Protein AF-A0A1G6S337-F1 (afdb_monomer_lite)

Organism: NCBI:txid1890302

Sequence (57 aa):
MGTAKQNRVKGVGEQLLQCSLHSMKQEGYEYAIIGQAGPVEFYERCCNARLIPIMDY

Structure (mmCIF, N/CA/C/O backbone):
data_AF-A0A1G6S337-F1
#
_entry.id   AF-A0A1G6S337-F1
#
loop_
_atom_site.group_PDB
_atom_site.id
_atom_site.type_symbol
_atom_site.label_atom_id
_atom_site.label_alt_id
_atom_site.label_comp_id
_atom_site.label_asym_id
_atom_site.label_entity_id
_atom_site.label_seq_id
_atom_site.pdbx_PDB_ins_code
_atom_site.Cartn_x
_atom_site.Cartn_y
_atom_site.Cartn_z
_atom_site.occupancy
_atom_site.B_iso_or_equiv
_atom_site.auth_seq_id
_atom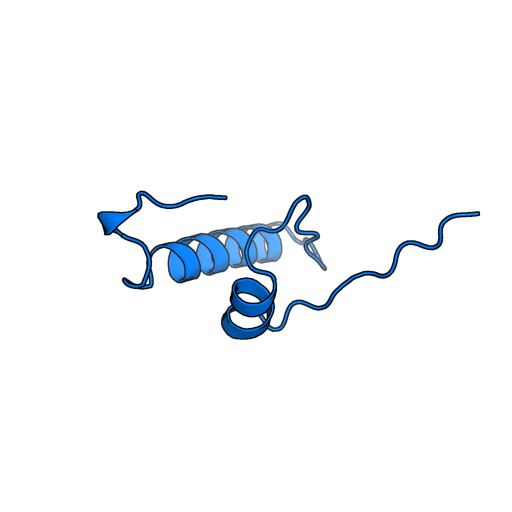_site.auth_comp_id
_atom_site.auth_asym_id
_atom_site.auth_atom_id
_atom_site.pdbx_PDB_model_num
ATOM 1 N N . MET A 1 1 ? -5.956 8.763 -0.502 1.00 68.88 1 MET A N 1
ATOM 2 C CA . MET A 1 1 ? -6.774 8.027 0.494 1.00 68.88 1 MET A CA 1
ATOM 3 C C . MET A 1 1 ? -6.731 8.777 1.819 1.00 68.88 1 MET A C 1
ATOM 5 O O . MET A 1 1 ? -5.675 9.302 2.152 1.00 68.88 1 MET A O 1
ATOM 9 N N . GLY A 1 2 ? -7.833 8.868 2.566 1.00 81.69 2 GLY A N 1
ATOM 10 C CA . GLY A 1 2 ? -7.840 9.575 3.848 1.00 81.69 2 GLY A CA 1
ATOM 11 C C . GLY A 1 2 ? -8.937 9.077 4.779 1.00 81.69 2 GLY A C 1
ATOM 12 O O . GLY A 1 2 ? -10.022 8.724 4.331 1.00 81.69 2 GLY A O 1
ATOM 13 N N . THR A 1 3 ? -8.652 9.056 6.078 1.00 84.94 3 THR A N 1
ATOM 14 C CA . THR A 1 3 ? -9.640 8.767 7.122 1.00 84.94 3 THR A CA 1
ATOM 15 C C . THR A 1 3 ? -9.967 10.037 7.901 1.00 84.94 3 THR A C 1
ATOM 17 O O . THR A 1 3 ? -9.117 10.923 8.070 1.00 84.94 3 THR A O 1
ATOM 20 N N . ALA A 1 4 ? -11.187 10.108 8.439 1.00 86.81 4 ALA A N 1
ATOM 21 C CA . ALA A 1 4 ? -11.545 11.127 9.420 1.00 86.81 4 ALA A CA 1
ATOM 22 C C . ALA A 1 4 ? -10.530 11.130 10.578 1.00 86.81 4 ALA A C 1
ATOM 24 O O . ALA A 1 4 ? -10.047 10.068 10.983 1.00 86.81 4 ALA A O 1
ATOM 25 N N . LYS A 1 5 ? -10.206 12.312 11.125 1.00 80.06 5 LYS A N 1
ATOM 26 C CA . LYS A 1 5 ? -9.171 12.464 12.169 1.00 80.06 5 LYS A CA 1
ATOM 27 C C . LYS A 1 5 ? -9.411 11.536 13.366 1.00 80.06 5 LYS A C 1
ATOM 29 O O . LYS A 1 5 ? -8.482 10.875 13.806 1.00 80.06 5 LYS A O 1
ATOM 34 N N . GLN A 1 6 ? -10.663 11.409 13.800 1.00 81.00 6 GLN A N 1
ATOM 35 C CA . GLN A 1 6 ? -11.105 10.531 14.896 1.00 81.00 6 GLN A CA 1
ATOM 36 C C . GLN A 1 6 ? -10.945 9.019 14.642 1.00 81.00 6 GLN A C 1
ATOM 38 O O . GLN A 1 6 ? -11.070 8.219 15.570 1.00 81.00 6 GLN A O 1
ATOM 43 N N . ASN A 1 7 ? -10.686 8.626 13.393 1.00 79.44 7 ASN 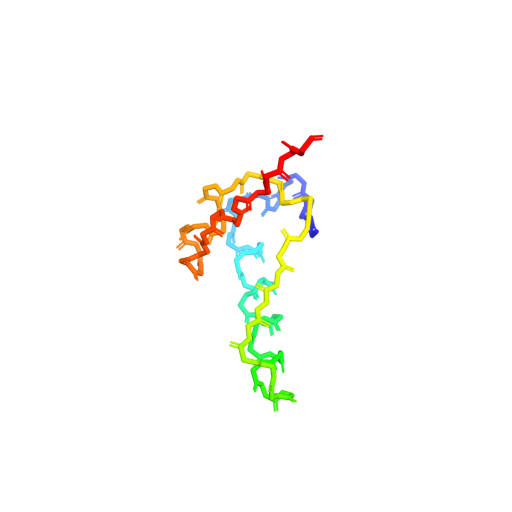A N 1
ATOM 44 C CA . ASN A 1 7 ? -10.486 7.237 12.977 1.00 79.44 7 ASN A CA 1
ATOM 45 C C . ASN A 1 7 ? -9.039 6.951 12.562 1.00 79.44 7 ASN A C 1
ATOM 47 O O . ASN A 1 7 ? -8.713 5.816 12.210 1.00 79.44 7 ASN A O 1
ATOM 51 N N . ARG A 1 8 ? -8.156 7.957 12.612 1.00 76.25 8 ARG A N 1
ATOM 52 C CA . ARG A 1 8 ? -6.713 7.719 12.516 1.00 76.25 8 ARG A CA 1
ATOM 53 C C . ARG A 1 8 ? -6.308 6.846 13.709 1.00 76.25 8 ARG A C 1
ATOM 55 O O . ARG A 1 8 ? -6.853 7.006 14.796 1.00 76.25 8 ARG A O 1
ATOM 62 N N . VAL A 1 9 ? -5.383 5.909 13.497 1.00 74.62 9 VAL A N 1
ATOM 63 C CA . VAL A 1 9 ? -4.874 4.960 14.515 1.00 74.62 9 VAL A CA 1
ATOM 64 C C . VAL A 1 9 ? -5.828 3.806 14.886 1.00 74.62 9 VAL A C 1
ATOM 66 O O . VAL A 1 9 ? -5.406 2.853 15.524 1.00 74.62 9 VAL A O 1
ATOM 69 N N . LYS A 1 10 ? -7.080 3.783 14.407 1.00 80.44 10 LYS A N 1
ATOM 70 C CA . LYS A 1 10 ? -8.014 2.657 14.646 1.00 80.44 10 LYS A CA 1
ATOM 71 C C . LYS A 1 10 ? -7.894 1.502 13.637 1.00 80.44 10 LYS A C 1
ATOM 73 O O . LYS A 1 10 ? -8.834 0.734 13.480 1.00 80.44 10 LYS A O 1
ATOM 78 N N . GLY A 1 11 ? -6.812 1.437 12.860 1.00 85.50 11 GLY A N 1
ATOM 79 C CA . GLY A 1 11 ? -6.631 0.430 11.799 1.00 85.50 11 GLY A CA 1
ATOM 80 C C . GLY A 1 11 ? -7.545 0.586 10.571 1.00 85.50 11 GLY A C 1
ATOM 81 O O . GLY A 1 11 ? -7.367 -0.115 9.584 1.00 85.50 11 GLY A O 1
ATOM 82 N N . VAL A 1 12 ? -8.485 1.540 10.568 1.00 91.19 12 VAL A N 1
ATOM 83 C CA . VAL A 1 12 ? -9.435 1.738 9.453 1.00 91.19 12 VAL A CA 1
ATOM 84 C C . VAL A 1 12 ? -8.717 2.013 8.130 1.00 91.19 12 VAL A C 1
ATOM 86 O O . VAL A 1 12 ? -9.084 1.460 7.100 1.00 91.19 12 VAL A O 1
ATOM 89 N N . GLY A 1 13 ? -7.675 2.850 8.148 1.00 91.31 13 GLY A N 1
ATOM 90 C CA . GLY A 1 13 ? -6.900 3.146 6.940 1.00 91.31 13 GLY A CA 1
ATOM 91 C C . GLY A 1 13 ? -6.188 1.915 6.379 1.00 91.31 13 GLY A C 1
ATOM 92 O O . GLY A 1 13 ? -6.120 1.750 5.167 1.00 91.31 13 GLY A O 1
ATOM 93 N N . GLU A 1 14 ? -5.693 1.041 7.255 1.00 92.81 14 GLU A N 1
ATOM 94 C CA . GLU A 1 14 ? -5.011 -0.193 6.866 1.00 92.81 14 GLU A CA 1
ATOM 95 C C . GLU A 1 14 ? -5.986 -1.191 6.241 1.00 92.81 14 GLU A C 1
ATOM 97 O O . GLU A 1 14 ? -5.705 -1.716 5.168 1.00 92.81 14 GLU A O 1
ATOM 102 N N . GLN A 1 15 ? -7.164 -1.388 6.843 1.00 94.00 15 GLN A N 1
ATOM 103 C CA . GLN A 1 15 ? -8.191 -2.264 6.270 1.00 94.00 15 GLN A CA 1
ATOM 104 C C . GLN A 1 15 ? -8.649 -1.774 4.893 1.00 94.00 15 GLN A C 1
ATOM 106 O O . GLN A 1 15 ? -8.746 -2.563 3.958 1.00 94.00 15 GLN A O 1
ATOM 111 N N . LEU A 1 16 ? -8.879 -0.466 4.736 1.00 93.56 16 LEU A N 1
ATOM 112 C CA . LEU A 1 16 ? -9.247 0.114 3.440 1.00 93.56 16 LEU A CA 1
ATOM 113 C C . LEU A 1 16 ? -8.157 -0.103 2.384 1.00 93.56 16 LEU A C 1
ATOM 115 O O . LEU A 1 16 ? -8.466 -0.460 1.244 1.00 93.56 16 LEU A O 1
ATOM 119 N N . LEU A 1 17 ? -6.889 0.085 2.760 1.00 94.44 17 LEU A N 1
ATOM 120 C CA . LEU A 1 17 ? -5.750 -0.193 1.891 1.00 94.44 17 LEU A CA 1
ATOM 121 C C . LEU A 1 17 ? -5.696 -1.676 1.497 1.00 94.44 17 LEU A C 1
ATOM 123 O O . LEU A 1 17 ? -5.598 -1.976 0.309 1.00 94.44 17 LEU A O 1
ATOM 127 N N . GLN A 1 18 ? -5.807 -2.595 2.457 1.00 95.06 18 GLN A N 1
ATOM 128 C CA . GLN A 1 18 ? -5.772 -4.038 2.201 1.00 95.06 18 GLN A CA 1
ATOM 129 C C . GLN A 1 18 ? -6.917 -4.490 1.292 1.00 95.06 18 GLN A C 1
ATOM 131 O O . GLN A 1 18 ? -6.670 -5.219 0.333 1.00 95.06 18 GLN A O 1
ATOM 136 N N . CYS A 1 19 ? -8.143 -4.019 1.530 1.00 96.62 19 CYS A N 1
ATOM 137 C CA . CYS A 1 19 ? -9.285 -4.310 0.661 1.00 96.62 19 CYS A CA 1
ATOM 138 C C . CYS A 1 19 ? -9.044 -3.817 -0.771 1.00 96.62 19 CYS A C 1
ATOM 140 O O . CYS A 1 19 ? -9.311 -4.545 -1.725 1.00 96.62 19 CYS A O 1
ATOM 142 N N . SER A 1 20 ? -8.492 -2.610 -0.922 1.00 95.62 20 SER A N 1
ATOM 143 C CA . SER A 1 20 ? -8.198 -2.037 -2.240 1.00 95.62 20 SER A CA 1
ATOM 144 C C . SER A 1 20 ? -7.145 -2.865 -2.984 1.00 95.62 20 SER A C 1
ATOM 146 O O . SER A 1 20 ? -7.366 -3.264 -4.124 1.00 95.62 20 SER A O 1
ATOM 148 N N . LEU A 1 21 ? -6.029 -3.192 -2.320 1.00 96.38 21 LEU A N 1
ATOM 149 C CA . LEU A 1 21 ? -4.963 -4.018 -2.897 1.00 96.38 21 LEU A CA 1
ATOM 150 C C . LEU A 1 21 ? -5.446 -5.437 -3.225 1.00 96.38 21 LEU A C 1
ATOM 152 O O . LEU A 1 21 ? -5.040 -6.005 -4.237 1.00 96.38 21 LEU A O 1
ATOM 156 N N . HIS A 1 22 ? -6.324 -6.011 -2.399 1.00 97.25 22 HIS A N 1
ATOM 157 C CA . HIS A 1 22 ? -6.907 -7.322 -2.661 1.00 97.25 22 HIS A CA 1
ATOM 158 C C . HIS A 1 22 ? -7.805 -7.308 -3.902 1.00 97.25 22 HIS A C 1
ATOM 160 O O . HIS A 1 22 ? -7.671 -8.198 -4.739 1.00 97.25 22 HIS A O 1
ATOM 166 N N . SER A 1 23 ? -8.661 -6.291 -4.058 1.00 98.00 23 SER A N 1
ATOM 167 C CA . SER A 1 23 ? -9.489 -6.120 -5.263 1.00 98.00 23 SER A CA 1
ATOM 168 C C . SER A 1 23 ? -8.621 -5.977 -6.513 1.00 98.00 23 SER A C 1
ATOM 170 O O . SER A 1 23 ? -8.816 -6.698 -7.484 1.00 98.00 23 SER A O 1
ATOM 172 N N . MET A 1 24 ? -7.583 -5.133 -6.456 1.00 97.56 24 MET A N 1
ATOM 173 C CA . MET A 1 24 ? -6.628 -4.990 -7.560 1.00 97.56 24 MET A CA 1
ATOM 174 C C . MET A 1 24 ? -5.960 -6.330 -7.901 1.00 97.56 24 MET A C 1
ATOM 176 O O . MET A 1 24 ? -5.862 -6.717 -9.062 1.00 97.56 24 MET A O 1
ATOM 180 N N . LYS A 1 25 ? -5.551 -7.108 -6.898 1.00 97.38 25 LYS A N 1
ATOM 181 C CA . LYS A 1 25 ? -4.981 -8.434 -7.151 1.00 97.38 25 LYS A CA 1
ATOM 182 C C . LYS A 1 25 ? -5.981 -9.373 -7.838 1.00 97.38 25 LYS A C 1
ATOM 184 O O . LYS A 1 25 ? -5.586 -10.114 -8.733 1.00 97.38 25 LYS A O 1
ATOM 189 N N . GLN A 1 26 ? -7.251 -9.356 -7.432 1.00 98.25 26 GLN A N 1
ATOM 190 C CA . GLN A 1 26 ? -8.306 -10.170 -8.051 1.00 98.25 26 GLN A CA 1
ATOM 191 C C . GLN A 1 26 ? -8.581 -9.769 -9.507 1.00 98.25 26 GLN A C 1
ATOM 193 O O . GLN A 1 26 ? -8.866 -10.634 -10.330 1.00 98.25 26 GLN A O 1
ATOM 198 N N . GLU A 1 27 ? -8.447 -8.485 -9.833 1.00 98.06 27 GLU A N 1
ATOM 199 C CA . GLU A 1 27 ? -8.564 -7.963 -11.200 1.00 98.06 27 GLU A CA 1
ATOM 200 C C . GLU A 1 27 ? -7.318 -8.232 -12.068 1.00 98.06 27 GLU A C 1
ATOM 202 O O . GLU A 1 27 ? -7.337 -7.977 -13.270 1.00 98.06 27 GLU A O 1
ATOM 207 N N . GLY A 1 28 ? -6.244 -8.783 -11.488 1.00 98.00 28 GLY A N 1
ATOM 208 C CA . GLY A 1 28 ? -5.031 -9.169 -12.212 1.00 98.00 28 GLY A CA 1
ATOM 209 C C . GLY A 1 28 ? -3.944 -8.093 -12.273 1.00 98.00 28 GLY A C 1
ATOM 210 O O . GLY A 1 28 ? -3.003 -8.231 -13.052 1.00 98.00 28 GLY A O 1
ATOM 211 N N . TYR A 1 29 ? -4.028 -7.039 -11.456 1.00 97.75 29 TYR A N 1
ATOM 212 C CA . TYR A 1 29 ? -2.944 -6.061 -11.345 1.00 97.75 29 TYR A CA 1
ATOM 213 C C . TYR A 1 29 ? -1.749 -6.669 -10.598 1.00 97.75 29 TYR A C 1
ATOM 215 O O . TYR A 1 29 ? -1.870 -7.108 -9.453 1.00 97.75 29 TYR A O 1
ATOM 223 N N . GLU A 1 30 ? -0.577 -6.658 -11.233 1.00 96.69 30 GLU A N 1
ATOM 224 C CA . GLU A 1 30 ? 0.662 -7.187 -10.648 1.00 96.69 30 GLU A CA 1
ATOM 225 C C . GLU A 1 30 ? 1.251 -6.251 -9.577 1.00 96.69 30 GLU A C 1
ATOM 227 O O . GLU A 1 30 ? 1.833 -6.707 -8.592 1.00 96.69 30 GLU A O 1
ATOM 232 N N . TYR A 1 31 ? 1.061 -4.938 -9.736 1.00 94.94 31 TYR A N 1
ATOM 233 C CA . TYR A 1 31 ? 1.566 -3.916 -8.823 1.00 94.94 31 TYR A CA 1
ATOM 234 C C . TYR A 1 31 ? 0.585 -2.748 -8.664 1.00 94.94 31 TYR A C 1
ATOM 236 O O . TYR A 1 31 ? -0.288 -2.511 -9.498 1.00 94.94 31 TYR A O 1
ATOM 244 N N . ALA A 1 32 ? 0.761 -1.987 -7.583 1.00 95.19 32 ALA A N 1
ATOM 245 C CA . ALA A 1 32 ? 0.022 -0.761 -7.310 1.00 95.19 32 ALA A CA 1
ATOM 246 C C . ALA A 1 32 ? 1.000 0.394 -7.070 1.00 95.19 32 ALA A C 1
ATOM 248 O O . ALA A 1 32 ? 2.005 0.230 -6.378 1.00 95.19 32 ALA A O 1
ATOM 249 N N . ILE A 1 33 ? 0.688 1.571 -7.614 1.00 94.81 33 ILE A N 1
ATOM 250 C CA . ILE A 1 33 ? 1.442 2.806 -7.376 1.00 94.81 33 ILE A CA 1
ATOM 251 C C . ILE A 1 33 ? 0.557 3.752 -6.570 1.00 94.81 33 ILE A C 1
ATOM 253 O O . ILE A 1 33 ? -0.576 4.039 -6.954 1.00 94.81 33 ILE A O 1
ATOM 257 N N . ILE A 1 34 ? 1.082 4.251 -5.453 1.00 93.06 34 ILE A N 1
ATOM 2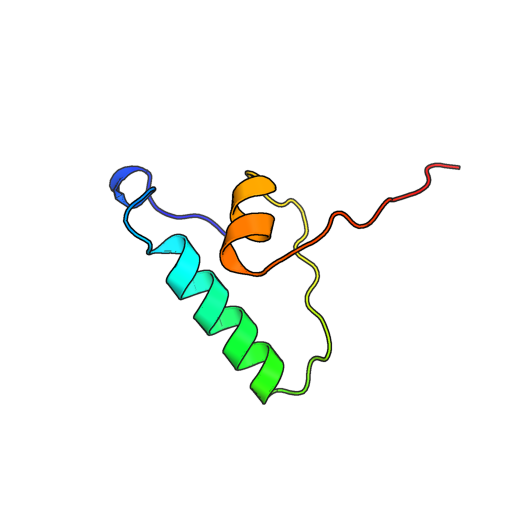58 C CA . ILE A 1 34 ? 0.378 5.193 -4.582 1.00 93.06 34 ILE A CA 1
ATOM 259 C C . ILE A 1 34 ? 0.947 6.589 -4.833 1.00 93.06 34 ILE A C 1
ATOM 261 O O . ILE A 1 34 ? 1.981 6.965 -4.287 1.00 93.06 34 ILE A O 1
ATOM 265 N N . GLY A 1 35 ? 0.267 7.355 -5.686 1.00 90.19 35 GLY A N 1
ATOM 266 C CA . GLY A 1 35 ? 0.593 8.759 -5.934 1.00 90.19 35 GLY A CA 1
ATOM 267 C C . GLY A 1 35 ? 0.214 9.653 -4.752 1.00 90.19 35 GLY A C 1
ATOM 268 O O . GLY A 1 35 ? -0.742 9.357 -4.032 1.00 90.19 35 GLY A O 1
ATOM 269 N N . GLN A 1 36 ? 0.965 10.746 -4.560 1.00 87.00 36 GLN A N 1
ATOM 270 C CA . GLN A 1 36 ? 0.762 11.713 -3.467 1.00 87.00 36 GLN A CA 1
ATOM 271 C C . GLN A 1 36 ? 0.521 11.020 -2.117 1.00 87.00 36 GLN A C 1
ATOM 273 O O . GLN A 1 36 ? -0.403 11.363 -1.371 1.00 87.00 36 GLN A O 1
ATOM 278 N N . ALA A 1 37 ? 1.317 9.981 -1.842 1.00 86.19 37 ALA A N 1
ATOM 279 C CA . ALA A 1 37 ? 1.234 9.253 -0.592 1.00 86.19 37 ALA A CA 1
ATOM 280 C C . ALA A 1 37 ? 1.347 10.253 0.566 1.00 86.19 37 ALA A C 1
ATOM 282 O O . ALA A 1 37 ? 2.182 11.154 0.543 1.00 86.19 37 ALA A O 1
ATOM 283 N N . GLY A 1 38 ? 0.453 10.110 1.549 1.00 83.25 38 GLY A N 1
ATOM 284 C CA . GLY A 1 38 ? 0.559 10.813 2.824 1.00 83.25 38 GLY A CA 1
ATOM 285 C C . GLY A 1 38 ? 1.797 10.331 3.597 1.00 83.25 38 GLY A C 1
ATOM 286 O O . GLY A 1 38 ? 2.857 10.173 3.007 1.00 83.25 38 GLY A O 1
ATOM 287 N N . PRO A 1 39 ? 1.704 10.045 4.904 1.00 90.12 39 PRO A N 1
ATOM 288 C CA . PRO A 1 39 ? 2.835 9.466 5.633 1.00 90.12 39 PRO A CA 1
ATOM 289 C C . PRO A 1 39 ? 3.329 8.198 4.922 1.00 90.12 39 PRO A C 1
ATOM 291 O O . PRO A 1 39 ? 2.574 7.231 4.804 1.00 90.12 39 PRO A O 1
ATOM 294 N N . VAL A 1 40 ? 4.554 8.214 4.399 1.00 91.50 40 VAL A N 1
ATOM 295 C CA . VAL A 1 40 ? 5.104 7.103 3.606 1.00 91.50 40 VAL A CA 1
ATOM 296 C C . VAL A 1 40 ? 5.252 5.869 4.490 1.00 91.50 40 VAL A C 1
ATOM 298 O O . VAL A 1 40 ? 4.866 4.767 4.098 1.00 91.50 40 VAL A O 1
ATOM 301 N N . GLU A 1 41 ? 5.656 6.081 5.740 1.00 92.31 41 GLU A N 1
ATOM 302 C CA . GLU A 1 41 ? 5.893 5.047 6.744 1.00 92.31 41 GLU A CA 1
ATOM 303 C C . GLU A 1 41 ? 4.625 4.256 7.086 1.00 92.31 41 GLU A C 1
ATOM 305 O O . GLU A 1 41 ? 4.711 3.155 7.632 1.00 92.31 41 GLU A O 1
ATOM 310 N N . PHE A 1 42 ? 3.439 4.817 6.821 1.00 92.50 42 PHE A N 1
ATOM 311 C CA . PHE A 1 42 ? 2.179 4.087 6.942 1.00 92.50 42 PHE A CA 1
ATOM 312 C C . PHE A 1 42 ? 2.099 2.977 5.887 1.00 92.50 42 PHE A C 1
ATOM 314 O O . PHE A 1 42 ? 1.813 1.833 6.227 1.00 92.50 42 PHE A O 1
ATOM 321 N N . TYR A 1 43 ? 2.400 3.287 4.625 1.00 94.56 43 TYR A N 1
ATOM 322 C CA . TYR A 1 43 ? 2.336 2.316 3.531 1.00 94.56 43 TYR A CA 1
ATOM 323 C C . TYR A 1 43 ? 3.479 1.298 3.600 1.00 94.56 43 TYR A C 1
ATOM 325 O O . TYR A 1 43 ? 3.255 0.114 3.347 1.00 94.56 43 TYR A O 1
ATOM 333 N N . GLU A 1 44 ? 4.678 1.721 4.012 1.00 94.38 44 GLU A N 1
ATOM 334 C CA . GLU A 1 44 ? 5.795 0.801 4.274 1.00 94.38 44 GLU A CA 1
ATOM 335 C C . GLU A 1 44 ? 5.406 -0.256 5.317 1.00 94.38 44 GLU A C 1
ATOM 337 O O . GLU A 1 44 ? 5.612 -1.449 5.104 1.00 94.38 44 GLU A O 1
ATOM 342 N N . ARG A 1 45 ? 4.763 0.157 6.418 1.00 93.25 45 ARG A N 1
ATOM 343 C CA . ARG A 1 45 ? 4.326 -0.764 7.479 1.00 93.25 45 ARG A CA 1
ATOM 344 C C . ARG A 1 45 ? 3.144 -1.643 7.078 1.00 93.25 45 ARG A C 1
ATOM 346 O O . ARG A 1 45 ? 3.149 -2.826 7.399 1.00 93.25 45 ARG A O 1
ATOM 353 N N . CYS A 1 46 ? 2.138 -1.087 6.406 1.00 93.62 46 CYS A N 1
ATOM 354 C CA . CYS A 1 46 ? 0.896 -1.811 6.121 1.00 93.62 46 CYS A CA 1
ATOM 355 C C . CYS A 1 46 ? 0.998 -2.780 4.934 1.00 93.62 46 CYS A C 1
ATOM 357 O O . CYS A 1 46 ? 0.297 -3.790 4.919 1.00 93.62 46 CYS A O 1
ATOM 359 N N . CYS A 1 47 ? 1.814 -2.477 3.919 1.00 94.12 47 CYS A N 1
ATOM 360 C CA . CYS A 1 47 ? 1.898 -3.307 2.713 1.00 94.12 47 CYS A CA 1
ATOM 361 C C . CYS A 1 47 ? 3.310 -3.456 2.135 1.00 94.12 47 CYS A C 1
ATOM 363 O O . CYS A 1 47 ? 3.445 -3.896 0.994 1.00 94.12 47 CYS A O 1
ATOM 365 N N . ASN A 1 48 ? 4.358 -3.128 2.901 1.00 94.88 48 ASN A N 1
ATOM 366 C CA . ASN A 1 48 ? 5.751 -3.211 2.449 1.00 94.88 48 ASN A CA 1
ATOM 367 C C . ASN A 1 48 ? 6.013 -2.377 1.179 1.00 94.88 48 ASN A C 1
ATOM 369 O O . ASN A 1 48 ? 6.812 -2.758 0.319 1.00 94.88 48 ASN A O 1
ATOM 373 N N . ALA A 1 49 ? 5.297 -1.253 1.042 1.00 95.81 49 ALA A N 1
ATOM 374 C CA . ALA A 1 49 ? 5.504 -0.314 -0.051 1.00 95.81 49 ALA A CA 1
ATOM 375 C C . ALA A 1 49 ? 6.939 0.229 -0.031 1.00 95.81 49 ALA A C 1
ATOM 377 O 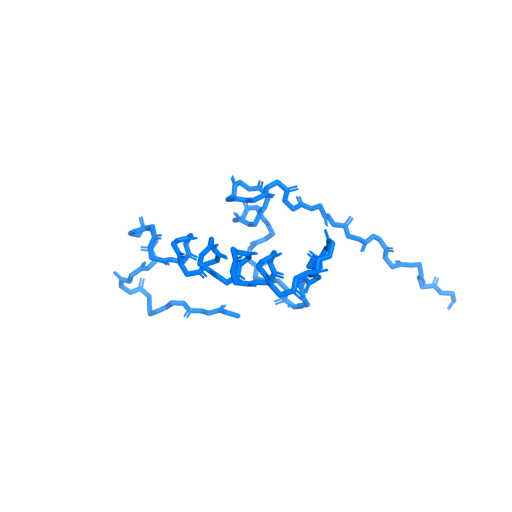O . ALA A 1 49 ? 7.578 0.288 1.016 1.00 95.81 49 ALA A O 1
ATOM 378 N N . ARG A 1 50 ? 7.439 0.646 -1.196 1.00 95.25 50 ARG A N 1
ATOM 379 C CA . ARG A 1 50 ? 8.762 1.263 -1.340 1.00 95.25 50 ARG A CA 1
ATOM 380 C C . ARG A 1 50 ? 8.650 2.535 -2.159 1.00 95.25 50 ARG A C 1
ATOM 382 O O . ARG A 1 50 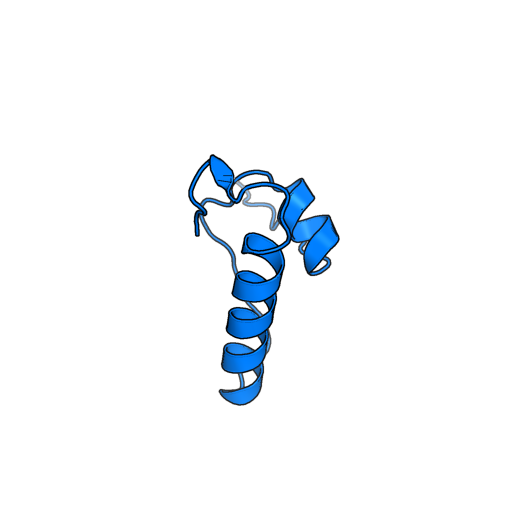? 7.832 2.609 -3.076 1.00 95.25 50 ARG A O 1
ATOM 389 N N . LEU A 1 51 ? 9.485 3.521 -1.836 1.00 93.88 51 LEU A N 1
ATOM 390 C CA . LEU A 1 51 ? 9.598 4.731 -2.640 1.00 93.88 51 LEU A CA 1
ATOM 391 C C . LEU A 1 51 ? 10.126 4.386 -4.033 1.00 93.88 51 LEU A C 1
ATOM 393 O O . LEU A 1 51 ? 11.124 3.681 -4.177 1.00 93.88 51 LEU A O 1
ATOM 397 N N . ILE A 1 52 ? 9.444 4.910 -5.047 1.00 93.19 52 ILE A N 1
ATOM 398 C CA . ILE A 1 52 ? 9.885 4.842 -6.436 1.00 93.19 52 ILE A CA 1
ATOM 399 C C . ILE A 1 52 ? 10.677 6.130 -6.695 1.00 93.19 52 ILE A C 1
ATOM 401 O O . ILE A 1 52 ? 10.073 7.205 -6.675 1.00 93.19 52 ILE A O 1
ATOM 405 N N . PRO A 1 53 ? 12.009 6.063 -6.874 1.00 90.00 53 PRO A N 1
ATOM 406 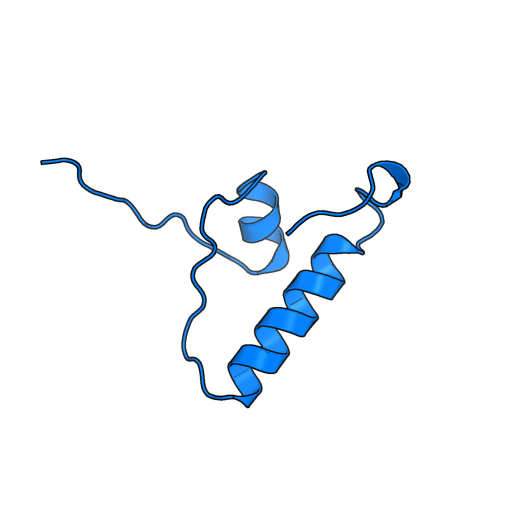C CA . PRO A 1 53 ? 12.806 7.251 -7.139 1.00 90.00 53 PRO A CA 1
ATOM 407 C C . PRO A 1 53 ? 12.444 7.811 -8.514 1.00 90.00 53 PRO A C 1
ATOM 409 O O . PRO A 1 53 ? 12.466 7.093 -9.513 1.00 90.00 53 PRO A O 1
ATOM 412 N N . ILE A 1 54 ? 12.130 9.101 -8.557 1.00 86.56 54 ILE A N 1
ATOM 413 C CA . ILE A 1 54 ? 12.032 9.865 -9.799 1.00 86.56 54 ILE A CA 1
ATOM 414 C C . ILE A 1 54 ? 13.359 10.601 -9.996 1.00 86.56 54 ILE A C 1
ATOM 416 O O . ILE A 1 54 ? 13.864 11.234 -9.072 1.00 86.56 54 ILE A O 1
ATOM 420 N N . MET A 1 55 ? 13.971 10.435 -11.167 1.00 84.25 55 MET A N 1
ATOM 421 C CA . MET A 1 55 ? 15.155 11.196 -11.563 1.00 84.25 55 MET A CA 1
ATOM 422 C C . MET A 1 55 ? 14.662 12.471 -12.248 1.00 84.25 55 MET A C 1
ATOM 424 O O . MET A 1 55 ? 13.994 12.379 -13.277 1.00 84.25 55 MET A O 1
ATOM 428 N N . ASP A 1 56 ? 14.968 13.634 -11.678 1.00 76.44 56 ASP A N 1
ATOM 429 C CA . ASP A 1 56 ? 14.792 14.918 -12.357 1.00 76.44 56 ASP A CA 1
ATOM 430 C C . ASP A 1 56 ? 16.019 15.161 -13.257 1.00 76.44 56 ASP A C 1
ATOM 432 O O . ASP A 1 56 ? 17.154 15.126 -12.773 1.00 76.44 56 ASP A O 1
ATOM 436 N N . TYR A 1 57 ? 15.789 15.334 -14.564 1.00 66.12 57 TYR A N 1
ATOM 437 C CA . TYR A 1 57 ? 16.808 15.677 -15.569 1.00 66.12 57 TYR A CA 1
ATOM 438 C C . TYR A 1 57 ? 16.925 17.190 -15.756 1.00 66.12 57 TYR A C 1
ATOM 440 O O . TYR A 1 57 ? 15.871 17.867 -15.731 1.00 66.12 57 TYR A O 1
#

Foldseek 3Di:
DDDDPVCPPVCPVLVVVVVVVVVCVVVPNPDDDDPPDDPVVVCCVSPVDDDDDDDDD

Radius of gyration: 12.82 Å; chains: 1; bounding box: 28×26×30 Å

pLDDT: mean 90.12, std 7.57, range [66.12, 98.25]

Secondary structure (DSSP, 8-state):
----GGGTTSSHHHHHHHHHHHHHHHHT-S----TT-SSHHHHHHHH-----PPPP-